Protein AF-A0A2E7KW78-F1 (afdb_monomer_lite)

Radius of gyration: 14.08 Å; chains: 1; bounding box: 41×27×31 Å

Sequence (79 aa):
MKKFEIPKTLGLTLKPWRESYNLTQDEVAETWNLTQPAISKMEKAEAKGTRTFFLIEEPEGYWRCMEVSEIHAGKFSWL

Structure (mmCIF, N/CA/C/O backbone):
data_AF-A0A2E7KW78-F1
#
_entry.id   AF-A0A2E7KW78-F1
#
loop_
_atom_site.group_PDB
_atom_site.id
_atom_site.type_symbol
_atom_site.label_atom_id
_atom_site.label_alt_id
_atom_site.label_comp_id
_atom_site.label_asym_id
_atom_site.label_entity_id
_atom_site.label_seq_id
_atom_site.pdbx_PDB_ins_code
_atom_site.Cartn_x
_atom_site.Cartn_y
_atom_site.Cartn_z
_atom_site.occupancy
_atom_site.B_iso_or_equiv
_atom_site.auth_seq_id
_atom_site.auth_comp_id
_atom_site.auth_asym_id
_atom_site.auth_atom_id
_atom_site.pdbx_PDB_model_num
ATOM 1 N N . MET A 1 1 ? -19.967 -16.987 12.750 1.00 38.88 1 MET A N 1
ATOM 2 C CA . MET A 1 1 ? -19.825 -15.953 11.701 1.00 38.88 1 MET A CA 1
ATOM 3 C C . MET A 1 1 ? -18.560 -16.260 10.919 1.00 38.88 1 MET A C 1
ATOM 5 O O . MET A 1 1 ? -17.494 -16.275 11.521 1.00 38.88 1 MET A O 1
ATOM 9 N N . LYS A 1 2 ? -18.668 -16.613 9.633 1.00 36.00 2 LYS A N 1
ATOM 10 C CA . LYS A 1 2 ? -17.483 -16.804 8.785 1.00 36.00 2 LYS A CA 1
ATOM 11 C C . LYS A 1 2 ? -16.871 -15.425 8.537 1.00 36.00 2 LYS A C 1
ATOM 13 O O . LYS A 1 2 ? -17.600 -14.513 8.153 1.00 36.00 2 LYS A O 1
ATOM 18 N N . LYS A 1 3 ? -15.578 -15.263 8.836 1.00 41.06 3 LYS A N 1
ATOM 19 C CA . LYS A 1 3 ? -14.822 -14.058 8.473 1.00 41.06 3 LYS A CA 1
ATOM 20 C C . LYS A 1 3 ? -14.980 -13.854 6.969 1.00 41.06 3 LYS A C 1
ATOM 22 O O . LYS A 1 3 ? -14.798 -14.800 6.209 1.00 41.06 3 LYS A O 1
ATOM 27 N N . PHE A 1 4 ? -15.365 -12.651 6.571 1.00 43.34 4 PHE A N 1
ATOM 28 C CA . PHE A 1 4 ? -15.364 -12.251 5.174 1.00 43.34 4 PHE A CA 1
ATOM 29 C C . PHE A 1 4 ? -13.903 -12.253 4.704 1.00 43.34 4 PHE A C 1
ATOM 31 O O . PHE A 1 4 ? -13.097 -11.470 5.204 1.00 43.34 4 PHE A O 1
ATOM 38 N N . GLU A 1 5 ? -13.539 -13.198 3.839 1.00 42.06 5 GLU A N 1
ATOM 39 C CA . GLU A 1 5 ? -12.224 -13.229 3.201 1.00 42.06 5 GLU A CA 1
ATOM 40 C C . GLU A 1 5 ? -12.256 -12.275 2.010 1.00 42.06 5 GLU A C 1
ATOM 42 O O . GLU A 1 5 ? -13.037 -12.457 1.076 1.00 42.06 5 GLU A O 1
ATOM 47 N N . ILE A 1 6 ? -11.433 -11.227 2.070 1.00 46.31 6 ILE A N 1
ATOM 48 C CA . ILE A 1 6 ? -11.270 -10.281 0.967 1.00 46.31 6 ILE A CA 1
ATOM 49 C C . ILE A 1 6 ? -10.642 -11.053 -0.209 1.00 46.31 6 ILE A C 1
ATOM 51 O O . ILE A 1 6 ? -9.600 -11.690 -0.013 1.00 46.31 6 ILE A O 1
ATOM 55 N N . PRO A 1 7 ? -11.245 -11.037 -1.413 1.00 39.16 7 PRO A N 1
ATOM 56 C CA . PRO A 1 7 ? -10.674 -11.687 -2.586 1.00 39.16 7 PRO A CA 1
ATOM 57 C C . PRO A 1 7 ? -9.258 -11.163 -2.849 1.00 39.16 7 PRO A C 1
ATOM 59 O O . PRO A 1 7 ? -9.054 -9.955 -2.930 1.00 39.16 7 PRO A O 1
ATOM 62 N N . LYS A 1 8 ? -8.285 -12.064 -3.036 1.00 48.50 8 LYS A N 1
ATOM 63 C CA . LYS A 1 8 ? -6.866 -11.739 -3.306 1.00 48.50 8 LYS A CA 1
ATOM 64 C C . LYS A 1 8 ? -6.614 -10.938 -4.600 1.00 48.50 8 LYS A C 1
ATOM 66 O O . LYS A 1 8 ? -5.462 -10.696 -4.932 1.00 48.50 8 LYS A O 1
ATOM 71 N N . THR A 1 9 ? -7.651 -10.555 -5.340 1.00 43.72 9 THR A N 1
ATOM 72 C CA . THR A 1 9 ? -7.553 -10.000 -6.699 1.00 43.72 9 THR A CA 1
ATOM 73 C C . THR A 1 9 ? -8.288 -8.673 -6.906 1.00 43.72 9 THR A C 1
ATOM 75 O O . THR A 1 9 ? -8.383 -8.217 -8.039 1.00 43.72 9 THR A O 1
ATOM 78 N N . LEU A 1 10 ? -8.7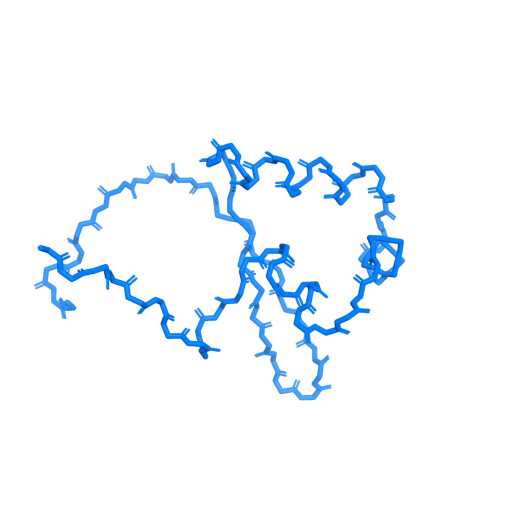85 -8.010 -5.854 1.00 48.50 10 LEU A N 1
ATOM 79 C CA . LEU A 1 10 ? -9.409 -6.682 -5.978 1.00 48.50 10 LEU A CA 1
ATOM 80 C C . LEU A 1 10 ? -8.889 -5.730 -4.895 1.00 48.50 10 LEU A C 1
ATOM 82 O O . LEU A 1 10 ? -9.559 -5.474 -3.899 1.00 48.50 10 LEU A O 1
ATOM 86 N N . GLY A 1 11 ? -7.680 -5.212 -5.114 1.00 57.53 11 GLY A N 1
ATOM 87 C CA . GLY A 1 11 ? -7.063 -4.171 -4.293 1.00 57.53 11 GLY A CA 1
ATOM 88 C C . GLY A 1 11 ? -6.376 -4.700 -3.033 1.00 57.53 11 GLY A C 1
ATOM 89 O O . GLY A 1 11 ? -7.017 -5.236 -2.132 1.00 57.53 11 GLY A O 1
ATOM 90 N N . LEU A 1 12 ? -5.061 -4.512 -2.943 1.00 69.38 12 LEU A N 1
ATOM 91 C CA . LEU A 1 12 ? -4.327 -4.690 -1.689 1.00 69.38 12 LEU A CA 1
ATOM 92 C C . LEU A 1 12 ? -4.234 -3.337 -0.979 1.00 69.38 12 LEU A C 1
ATOM 94 O O . LEU A 1 12 ? -4.087 -2.305 -1.633 1.00 69.38 12 LEU A O 1
ATOM 98 N N . THR A 1 13 ? -4.321 -3.324 0.352 1.00 85.62 13 THR A N 1
ATOM 99 C CA . THR A 1 13 ? -3.952 -2.122 1.112 1.00 85.62 13 THR A CA 1
ATOM 100 C C . THR A 1 13 ? -2.434 -1.923 1.095 1.00 85.62 13 THR A C 1
ATOM 102 O O . THR A 1 13 ? -1.704 -2.860 0.755 1.00 85.62 13 THR A O 1
ATOM 105 N N . LEU A 1 14 ? -1.933 -0.730 1.435 1.00 88.94 14 LEU A N 1
ATOM 106 C CA . LEU A 1 14 ? -0.520 -0.362 1.231 1.00 88.94 14 LEU A CA 1
ATOM 107 C C . LEU A 1 14 ? 0.459 -1.393 1.809 1.00 88.94 14 LEU A C 1
ATOM 109 O O . LEU A 1 14 ? 1.376 -1.836 1.115 1.00 88.94 14 LEU A O 1
ATOM 113 N N . LYS A 1 15 ? 0.266 -1.799 3.068 1.00 89.62 15 LYS A N 1
ATOM 114 C CA . LYS A 1 15 ? 1.180 -2.746 3.721 1.00 89.62 15 LYS A CA 1
ATOM 115 C C . LYS A 1 15 ? 1.122 -4.160 3.106 1.00 89.62 15 LYS A C 1
ATOM 117 O O . LYS A 1 15 ? 2.182 -4.663 2.733 1.00 89.62 15 LYS A O 1
ATOM 122 N N . PRO A 1 16 ? -0.054 -4.805 2.952 1.00 88.31 16 PRO A N 1
ATOM 123 C CA . PRO A 1 16 ? -0.168 -6.085 2.250 1.00 88.31 16 PRO A CA 1
ATOM 124 C C . PRO A 1 16 ? 0.372 -6.064 0.820 1.00 88.31 16 PRO A C 1
ATOM 126 O O . PRO A 1 16 ? 1.020 -7.025 0.413 1.00 88.31 16 PRO A O 1
ATOM 129 N N . TRP A 1 17 ? 0.144 -4.977 0.075 1.00 89.12 17 TRP A N 1
ATOM 130 C CA . TRP A 1 17 ? 0.724 -4.786 -1.253 1.00 89.12 17 TRP A CA 1
ATOM 131 C C . TRP A 1 17 ? 2.248 -4.831 -1.175 1.00 89.12 17 TRP A C 1
ATOM 133 O O . TRP A 1 17 ? 2.868 -5.717 -1.759 1.00 89.12 17 TRP A O 1
ATOM 143 N N . ARG A 1 18 ? 2.852 -3.964 -0.359 1.00 90.88 18 ARG A N 1
ATOM 144 C CA . ARG A 1 18 ? 4.306 -3.893 -0.201 1.00 90.88 18 ARG A CA 1
ATOM 145 C C . ARG A 1 18 ? 4.913 -5.250 0.184 1.00 90.88 18 ARG A C 1
ATOM 147 O O . ARG A 1 18 ? 5.900 -5.677 -0.406 1.00 90.88 18 ARG A O 1
ATOM 154 N N . GLU A 1 19 ? 4.311 -5.944 1.148 1.00 90.06 19 GLU A N 1
ATOM 155 C CA . GLU A 1 19 ? 4.779 -7.258 1.610 1.00 90.06 19 GLU A CA 1
ATOM 156 C C . GLU A 1 19 ? 4.629 -8.349 0.540 1.00 90.06 19 GLU A C 1
ATOM 158 O O . GLU A 1 19 ? 5.510 -9.196 0.414 1.00 90.06 19 GLU A O 1
ATOM 163 N N . SER A 1 20 ? 3.565 -8.315 -0.270 1.00 87.31 20 SER A N 1
ATOM 164 C CA . SER A 1 20 ? 3.347 -9.296 -1.343 1.00 87.31 20 SER A CA 1
ATOM 165 C C . SER A 1 20 ? 4.383 -9.216 -2.469 1.00 87.31 20 SER A C 1
ATOM 167 O O . SER A 1 20 ? 4.719 -10.243 -3.055 1.00 87.31 20 SER A O 1
ATOM 169 N N . TYR A 1 21 ? 4.936 -8.025 -2.712 1.00 86.44 21 TYR A N 1
ATOM 170 C CA . TYR A 1 21 ? 6.016 -7.789 -3.676 1.00 86.44 21 TYR A CA 1
ATOM 171 C C . TYR A 1 21 ? 7.408 -7.772 -3.023 1.00 86.44 21 TYR A C 1
ATOM 173 O O . TYR A 1 21 ? 8.391 -7.460 -3.688 1.00 86.44 21 TYR A O 1
ATOM 181 N N . ASN A 1 22 ? 7.508 -8.122 -1.733 1.00 91.25 22 ASN A N 1
ATOM 182 C CA . ASN A 1 22 ? 8.750 -8.114 -0.953 1.00 91.25 22 ASN A CA 1
ATOM 183 C C . ASN A 1 22 ? 9.500 -6.766 -1.001 1.00 91.25 22 ASN A C 1
ATOM 185 O O . ASN A 1 22 ? 10.728 -6.724 -1.027 1.00 91.25 22 ASN A O 1
ATOM 189 N N . LEU A 1 23 ? 8.745 -5.668 -1.010 1.00 92.00 23 LEU A N 1
ATOM 190 C CA . LEU A 1 23 ? 9.274 -4.313 -1.073 1.00 92.00 23 LEU A CA 1
ATOM 191 C C . LEU A 1 23 ? 9.571 -3.767 0.334 1.00 92.00 23 LEU A C 1
ATOM 193 O O . LEU A 1 23 ? 8.851 -3.994 1.319 1.00 92.00 23 LEU A O 1
ATOM 197 N N . THR A 1 24 ? 10.629 -2.980 0.434 1.00 96.25 24 THR A N 1
ATOM 198 C CA . THR A 1 24 ? 10.950 -2.150 1.596 1.00 96.25 24 THR A CA 1
ATOM 199 C C . THR A 1 24 ? 10.162 -0.841 1.556 1.00 96.25 24 THR A C 1
ATOM 201 O O . THR A 1 24 ? 9.611 -0.442 0.531 1.00 96.25 24 THR A O 1
ATOM 204 N N . GLN A 1 25 ? 10.063 -0.147 2.693 1.00 96.00 25 GLN A N 1
ATOM 205 C CA . GLN A 1 25 ? 9.413 1.169 2.707 1.00 96.00 25 GLN A CA 1
ATOM 206 C C . GLN A 1 25 ? 10.228 2.222 1.940 1.00 96.00 25 GLN A C 1
ATOM 208 O O . GLN A 1 25 ? 9.633 3.168 1.429 1.00 96.00 25 GLN A O 1
ATOM 213 N N . ASP A 1 26 ? 11.552 2.057 1.849 1.00 97.06 26 ASP A N 1
ATOM 214 C CA . ASP A 1 26 ? 12.433 2.931 1.069 1.00 97.06 26 ASP A CA 1
ATOM 215 C C . ASP A 1 26 ? 12.177 2.787 -0.438 1.00 97.06 26 ASP A C 1
ATOM 217 O O . ASP A 1 26 ? 11.990 3.793 -1.113 1.00 97.06 26 ASP A O 1
ATOM 221 N N . GLU A 1 27 ? 12.050 1.559 -0.953 1.00 94.12 27 GLU A N 1
ATOM 222 C CA . GLU A 1 27 ? 11.744 1.312 -2.375 1.00 94.12 27 GLU A CA 1
ATOM 223 C C . GLU A 1 27 ? 10.378 1.883 -2.780 1.00 94.12 27 GLU A C 1
ATOM 225 O O . GLU A 1 27 ? 10.226 2.481 -3.848 1.00 94.12 27 GLU A O 1
ATOM 230 N N . VAL A 1 28 ? 9.370 1.754 -1.911 1.00 92.62 28 VAL A N 1
ATOM 231 C CA . VAL A 1 28 ? 8.056 2.372 -2.147 1.00 92.62 28 VAL A CA 1
ATOM 232 C C . VAL A 1 28 ? 8.163 3.897 -2.134 1.00 92.62 28 VAL A C 1
ATOM 234 O O . VAL A 1 28 ? 7.560 4.566 -2.973 1.00 92.62 28 VAL A O 1
ATOM 237 N N . ALA A 1 29 ? 8.934 4.455 -1.199 1.00 94.38 29 ALA A N 1
ATOM 238 C CA . ALA A 1 29 ? 9.147 5.892 -1.102 1.00 94.38 29 ALA A CA 1
ATOM 239 C C . ALA A 1 29 ? 9.833 6.445 -2.358 1.00 94.38 29 ALA A C 1
ATOM 241 O O . ALA A 1 29 ? 9.363 7.436 -2.910 1.00 94.38 29 ALA A O 1
ATOM 242 N N . GLU A 1 30 ? 10.872 5.772 -2.854 1.00 93.00 30 GLU A N 1
ATOM 243 C CA . GLU A 1 30 ? 11.550 6.124 -4.103 1.00 93.00 30 GLU A CA 1
ATOM 244 C C . GLU A 1 30 ? 10.588 6.073 -5.296 1.00 93.00 30 GLU A C 1
ATOM 246 O O . GLU A 1 30 ? 10.455 7.054 -6.028 1.00 93.00 30 GLU A O 1
ATOM 251 N N . THR A 1 31 ? 9.835 4.976 -5.433 1.00 88.44 31 THR A N 1
ATOM 252 C CA . THR A 1 31 ? 8.873 4.782 -6.532 1.00 88.44 31 THR A CA 1
ATOM 253 C C . THR A 1 31 ? 7.817 5.888 -6.570 1.00 88.44 31 THR A C 1
ATOM 255 O O . THR A 1 31 ? 7.381 6.307 -7.641 1.00 88.44 31 THR A O 1
ATOM 258 N N . TRP A 1 32 ? 7.375 6.363 -5.403 1.00 88.44 32 TRP A N 1
ATOM 259 C CA . TRP A 1 32 ? 6.311 7.367 -5.289 1.00 88.44 32 TRP A CA 1
ATOM 260 C C . TRP A 1 32 ? 6.833 8.789 -5.105 1.00 88.44 32 TRP A C 1
ATOM 262 O O . TRP A 1 32 ? 6.033 9.709 -4.931 1.00 88.44 32 TRP A O 1
ATOM 272 N N . ASN A 1 33 ? 8.155 8.980 -5.148 1.00 92.06 33 ASN A N 1
ATOM 273 C CA . ASN A 1 33 ? 8.811 10.252 -4.863 1.00 92.06 33 ASN A CA 1
ATOM 274 C C . ASN A 1 33 ? 8.358 10.858 -3.514 1.00 92.06 33 ASN A C 1
ATOM 276 O O . ASN A 1 33 ? 8.038 12.043 -3.391 1.00 92.06 33 ASN A O 1
ATOM 280 N N . LEU A 1 34 ? 8.288 10.002 -2.497 1.00 92.75 34 LEU A N 1
ATOM 281 C CA . LEU A 1 34 ? 7.975 10.323 -1.111 1.00 92.75 34 LEU A CA 1
ATOM 282 C C . LEU A 1 34 ? 9.182 10.018 -0.222 1.00 92.75 34 LEU A C 1
ATOM 284 O O . LEU A 1 34 ? 10.204 9.501 -0.657 1.00 92.75 34 LEU A O 1
ATOM 288 N N . THR A 1 35 ? 9.064 10.331 1.065 1.00 95.94 35 THR A N 1
ATOM 289 C CA . THR A 1 35 ? 10.060 9.929 2.060 1.00 95.94 35 THR A CA 1
ATOM 290 C C . THR A 1 35 ? 9.620 8.640 2.751 1.00 95.94 35 THR A C 1
ATOM 292 O O . THR A 1 35 ? 8.428 8.426 2.985 1.00 95.94 35 THR A O 1
ATOM 295 N N . GLN A 1 36 ? 10.567 7.789 3.149 1.00 96.69 36 GLN A N 1
ATOM 296 C CA . GLN A 1 36 ? 10.263 6.575 3.915 1.00 96.69 36 GLN A CA 1
ATOM 297 C C . GLN A 1 36 ? 9.431 6.853 5.188 1.00 96.69 36 GLN A C 1
ATOM 299 O O . GLN A 1 36 ? 8.463 6.126 5.439 1.00 96.69 36 GLN A O 1
ATOM 304 N N . PRO A 1 37 ? 9.677 7.939 5.956 1.00 97.62 37 PRO A N 1
ATOM 305 C CA . PRO A 1 37 ? 8.810 8.310 7.071 1.00 97.62 37 PRO A CA 1
ATOM 306 C C . PRO A 1 37 ? 7.363 8.614 6.662 1.00 97.62 37 PRO A C 1
ATOM 308 O O . PRO A 1 37 ? 6.445 8.353 7.446 1.00 97.62 37 PRO A O 1
ATOM 311 N N . ALA A 1 38 ? 7.131 9.142 5.455 1.00 94.81 38 ALA A N 1
ATOM 312 C CA . ALA A 1 38 ? 5.784 9.345 4.929 1.00 94.81 38 ALA A CA 1
ATOM 313 C C . ALA A 1 38 ? 5.080 8.002 4.686 1.00 94.81 38 ALA A C 1
ATOM 315 O O . ALA A 1 38 ? 3.954 7.831 5.153 1.00 94.81 38 ALA A O 1
ATOM 316 N N . ILE A 1 39 ? 5.764 7.023 4.083 1.00 94.81 39 ILE A N 1
ATOM 317 C CA . ILE A 1 39 ? 5.238 5.657 3.902 1.00 94.81 39 ILE A CA 1
ATOM 318 C C . ILE A 1 39 ? 4.927 5.009 5.258 1.00 94.81 39 ILE A C 1
ATOM 320 O O . ILE A 1 39 ? 3.822 4.514 5.477 1.00 94.81 39 ILE A O 1
ATOM 324 N N . SER A 1 40 ? 5.843 5.108 6.227 1.00 96.25 40 SER A N 1
ATOM 325 C CA . SER A 1 40 ? 5.617 4.621 7.596 1.00 96.25 40 SER A CA 1
ATOM 326 C C . SER A 1 40 ? 4.382 5.263 8.246 1.00 96.25 40 SER A C 1
ATOM 328 O O . SER A 1 40 ? 3.607 4.597 8.938 1.00 96.25 40 SER A O 1
ATOM 330 N N . LYS A 1 41 ? 4.166 6.567 8.027 1.00 94.94 41 LYS A N 1
ATOM 331 C CA . LYS A 1 41 ? 2.989 7.289 8.527 1.00 94.94 41 LYS A CA 1
ATOM 332 C C . LYS A 1 41 ? 1.699 6.810 7.855 1.00 94.94 41 LYS A C 1
ATOM 334 O O . LYS A 1 41 ? 0.696 6.675 8.554 1.00 94.94 41 LYS A O 1
ATOM 339 N N . MET A 1 42 ? 1.726 6.545 6.550 1.00 92.50 42 MET A N 1
ATOM 340 C CA . MET A 1 42 ? 0.588 6.006 5.799 1.00 92.50 42 MET A CA 1
ATOM 341 C C . MET A 1 42 ? 0.194 4.618 6.316 1.00 92.50 42 MET A C 1
ATOM 343 O O . MET A 1 42 ? -0.956 4.429 6.704 1.00 92.50 42 MET A O 1
ATOM 347 N N . GLU A 1 43 ? 1.148 3.693 6.463 1.00 93.00 43 GLU A N 1
ATOM 348 C CA . GLU A 1 43 ? 0.875 2.353 7.012 1.00 93.00 43 GLU A CA 1
ATOM 349 C C . GLU A 1 43 ? 0.326 2.406 8.448 1.00 93.00 43 GLU A C 1
ATOM 351 O O . GLU A 1 43 ? -0.578 1.654 8.816 1.00 93.00 43 GLU A O 1
ATOM 356 N N . LYS A 1 44 ? 0.831 3.328 9.281 1.00 92.75 44 LYS A N 1
ATOM 357 C CA . LYS A 1 44 ? 0.288 3.556 10.632 1.00 92.75 44 LYS A CA 1
ATOM 358 C C . LYS A 1 44 ? -1.142 4.097 10.600 1.00 92.75 44 LYS A C 1
ATOM 360 O O . LYS A 1 44 ? -1.909 3.795 11.512 1.00 92.75 44 LYS A O 1
ATOM 365 N N . ALA A 1 45 ? -1.495 4.917 9.610 1.00 86.25 45 ALA A N 1
ATOM 366 C CA . ALA A 1 45 ? -2.847 5.448 9.453 1.00 86.25 45 ALA A CA 1
ATOM 367 C C . ALA A 1 45 ? -3.842 4.358 9.018 1.00 86.25 45 ALA A C 1
ATOM 369 O O . ALA A 1 45 ? -4.966 4.353 9.529 1.00 86.25 45 ALA A O 1
ATOM 370 N N . GLU A 1 46 ? -3.406 3.413 8.176 1.00 85.81 46 GLU A N 1
ATOM 371 C CA . GLU A 1 46 ? -4.179 2.210 7.827 1.00 85.81 46 GLU A CA 1
ATOM 372 C C . GLU A 1 46 ? -4.382 1.287 9.020 1.00 85.81 46 GLU A C 1
ATOM 374 O O . GLU A 1 46 ? -5.506 0.885 9.305 1.00 85.81 46 GLU A O 1
ATOM 379 N N . ALA A 1 47 ? 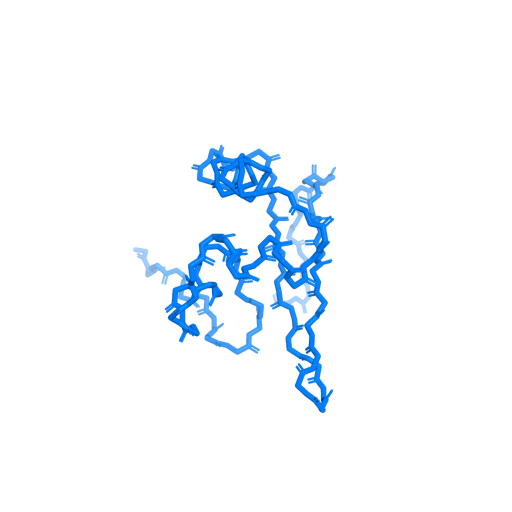-3.322 1.000 9.781 1.00 85.75 47 ALA A N 1
ATOM 380 C CA . ALA A 1 47 ? -3.416 0.147 10.968 1.00 85.75 47 ALA A CA 1
ATOM 381 C C . ALA A 1 47 ? -4.369 0.714 12.039 1.00 85.75 47 ALA A C 1
ATOM 383 O O . ALA A 1 47 ? -4.924 -0.036 12.840 1.00 85.75 47 ALA A O 1
ATOM 384 N N . LYS A 1 48 ? -4.558 2.039 12.054 1.00 84.44 48 LYS A N 1
ATOM 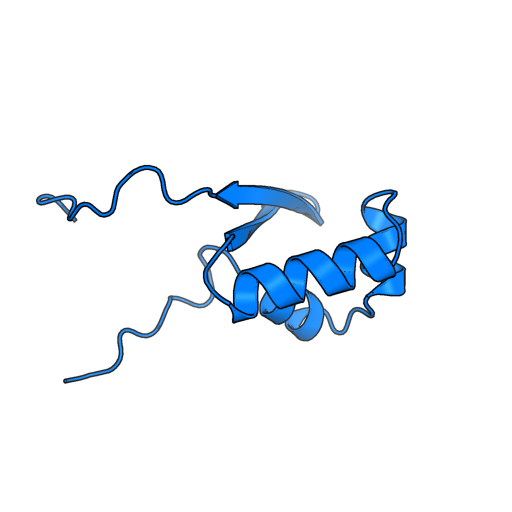385 C CA . LYS A 1 48 ? -5.514 2.739 12.924 1.00 84.44 48 LYS A CA 1
ATOM 386 C C . LYS A 1 48 ? -6.922 2.852 12.329 1.00 84.44 48 LYS A C 1
ATOM 388 O O . LYS A 1 48 ? -7.800 3.368 13.011 1.00 84.44 48 LYS A O 1
ATOM 393 N N . GLY A 1 49 ? -7.131 2.441 11.078 1.00 79.25 49 GLY A N 1
ATOM 394 C CA . GLY A 1 49 ? -8.409 2.570 10.371 1.00 79.25 49 GLY A CA 1
ATOM 395 C C . GLY A 1 49 ? -8.803 4.012 10.039 1.00 79.25 49 GLY A C 1
ATOM 396 O O . GLY A 1 49 ? -9.951 4.275 9.718 1.00 79.25 49 GLY A O 1
ATOM 397 N N . THR A 1 50 ? -7.874 4.968 10.134 1.00 79.56 50 THR A N 1
ATOM 398 C CA . THR A 1 50 ? -8.170 6.396 9.888 1.00 79.56 50 THR A CA 1
ATOM 399 C C . THR A 1 50 ? -8.113 6.791 8.416 1.00 79.56 50 THR A C 1
ATOM 401 O O . THR A 1 50 ? -8.661 7.819 8.029 1.00 79.56 50 THR A O 1
ATOM 404 N N . ARG A 1 51 ? -7.385 6.014 7.612 1.00 79.88 51 ARG A N 1
ATOM 405 C CA . ARG A 1 51 ? -7.180 6.186 6.171 1.00 79.88 51 ARG A CA 1
ATOM 406 C C . ARG A 1 51 ? -6.979 4.804 5.580 1.00 79.88 51 ARG A C 1
ATOM 408 O O . ARG A 1 51 ? -6.367 3.974 6.243 1.00 79.88 51 ARG A O 1
ATOM 415 N N . THR A 1 52 ? -7.446 4.575 4.362 1.00 82.50 52 THR A N 1
ATOM 416 C CA . THR A 1 52 ? -7.193 3.323 3.640 1.00 82.50 52 THR A CA 1
ATOM 417 C C . THR A 1 52 ? -6.603 3.660 2.282 1.00 82.50 52 THR A C 1
ATOM 419 O O . THR A 1 52 ? -7.139 4.526 1.593 1.00 82.50 52 THR A O 1
ATOM 422 N N . PHE A 1 53 ? -5.514 3.006 1.892 1.00 85.12 53 PHE A N 1
ATOM 423 C CA . PHE A 1 53 ? -4.887 3.188 0.588 1.00 85.12 53 PHE A CA 1
ATOM 424 C C . PHE A 1 53 ? -5.085 1.916 -0.225 1.00 85.12 53 PHE A C 1
ATOM 426 O O . PHE A 1 53 ? -4.518 0.885 0.109 1.00 85.12 53 PHE A O 1
ATOM 433 N N . PHE A 1 54 ? -5.886 1.972 -1.284 1.00 84.19 54 PHE A N 1
ATOM 434 C CA . PHE A 1 54 ? -6.069 0.836 -2.185 1.00 84.19 54 PHE A CA 1
ATOM 435 C C . PHE A 1 54 ? -5.073 0.897 -3.330 1.00 84.19 54 PHE A C 1
ATOM 437 O O . PHE A 1 54 ? -4.964 1.920 -4.008 1.00 84.19 54 PHE A O 1
ATOM 444 N N . LEU A 1 55 ? -4.380 -0.216 -3.549 1.00 85.12 55 LEU A N 1
ATOM 445 C CA . LEU A 1 55 ? -3.434 -0.395 -4.637 1.00 85.12 55 LEU A CA 1
ATOM 446 C C . LEU A 1 55 ? -4.077 -1.262 -5.711 1.00 85.12 55 LEU A C 1
ATOM 448 O O . LEU A 1 55 ? -4.399 -2.427 -5.469 1.00 85.12 55 LEU A O 1
ATOM 452 N N . ILE A 1 56 ? -4.275 -0.666 -6.883 1.00 80.69 56 ILE A N 1
ATOM 453 C CA . ILE A 1 56 ? -4.809 -1.321 -8.075 1.00 80.69 56 ILE A CA 1
ATOM 454 C C . ILE A 1 56 ? -3.653 -1.550 -9.041 1.00 80.69 56 ILE A C 1
ATOM 456 O O . ILE A 1 56 ? -2.981 -0.596 -9.438 1.00 80.69 56 ILE A O 1
ATOM 460 N N . GLU A 1 57 ? -3.438 -2.813 -9.395 1.00 77.81 57 GLU A N 1
ATOM 461 C CA . GLU A 1 57 ? -2.538 -3.198 -10.479 1.00 77.81 57 GLU A CA 1
ATOM 462 C C . GLU A 1 57 ? -3.216 -2.886 -11.813 1.00 77.81 57 GLU A C 1
ATOM 464 O O . GLU A 1 57 ? -4.341 -3.320 -12.073 1.00 77.81 57 GLU A O 1
ATOM 469 N N . GLU A 1 58 ? -2.542 -2.108 -12.643 1.00 75.81 58 GLU A N 1
ATOM 470 C CA . GLU A 1 58 ? -2.968 -1.789 -13.999 1.00 75.81 58 GLU A CA 1
ATOM 471 C C . GLU A 1 58 ? -2.197 -2.667 -14.999 1.00 75.81 58 GLU A C 1
ATOM 473 O O . GLU A 1 58 ? -1.121 -3.191 -14.681 1.00 75.81 58 GLU A O 1
ATOM 478 N N . PRO A 1 59 ? -2.700 -2.816 -16.239 1.00 77.06 59 PRO A N 1
ATOM 479 C CA . PRO A 1 59 ? -1.917 -3.399 -17.321 1.00 77.06 59 PRO A CA 1
ATOM 480 C C . PRO A 1 59 ? -0.540 -2.729 -17.439 1.00 77.06 59 PRO A C 1
ATOM 482 O O . PRO A 1 59 ? -0.377 -1.562 -17.093 1.00 77.06 59 PRO A O 1
ATOM 485 N N . GLU A 1 60 ? 0.445 -3.470 -17.951 1.00 76.25 60 GLU A N 1
ATOM 486 C CA . GLU A 1 60 ? 1.817 -2.976 -18.185 1.00 76.25 60 GLU A CA 1
ATOM 487 C C . GLU A 1 60 ? 2.651 -2.724 -16.910 1.00 76.25 60 GLU A C 1
ATOM 489 O O . GLU A 1 60 ? 3.736 -2.152 -16.984 1.00 76.25 60 GLU A O 1
ATOM 494 N N . GLY A 1 61 ? 2.205 -3.220 -15.749 1.00 69.31 61 GLY A N 1
ATOM 495 C CA . GLY A 1 61 ? 2.994 -3.202 -14.508 1.00 69.31 61 GLY A CA 1
ATOM 496 C C . GLY A 1 61 ? 2.926 -1.881 -13.739 1.00 69.31 61 GLY A C 1
ATOM 497 O O . GLY A 1 61 ? 3.773 -1.616 -12.884 1.00 69.31 61 GLY A O 1
ATOM 498 N N . TYR A 1 62 ? 1.926 -1.050 -14.034 1.00 75.50 62 TYR A N 1
ATOM 499 C CA . TYR A 1 62 ? 1.666 0.183 -13.301 1.00 75.50 62 TYR A CA 1
ATOM 500 C C . TYR A 1 62 ? 0.799 -0.061 -12.063 1.00 75.50 62 TYR A C 1
ATOM 502 O O . TYR A 1 62 ? 0.004 -0.997 -12.001 1.00 75.50 62 TYR A O 1
ATOM 510 N N . TRP A 1 63 ? 0.919 0.841 -11.089 1.00 75.19 63 TRP A N 1
ATOM 511 C CA . TRP A 1 63 ? 0.126 0.824 -9.863 1.00 75.19 63 TRP A CA 1
ATOM 512 C C . TRP A 1 63 ? -0.594 2.148 -9.676 1.00 75.19 63 TRP A C 1
ATOM 514 O O . TRP A 1 63 ? 0.027 3.213 -9.710 1.00 75.19 63 TRP A O 1
ATOM 524 N N . ARG A 1 64 ? -1.9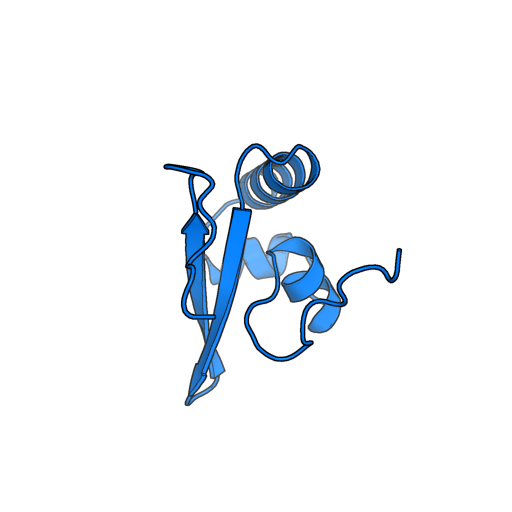00 2.087 -9.415 1.00 78.88 64 ARG A N 1
ATOM 525 C CA . ARG A 1 64 ? -2.661 3.237 -8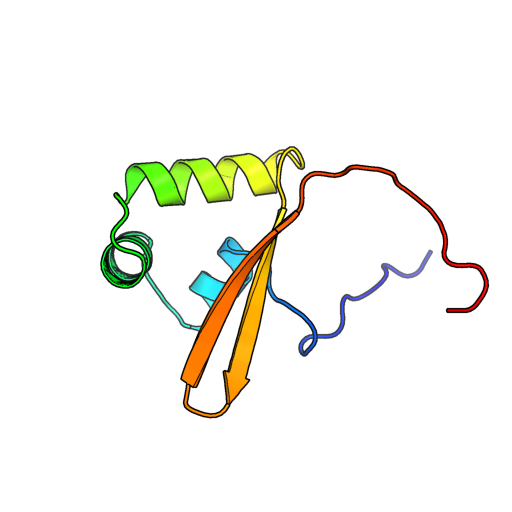.922 1.00 78.88 64 ARG A CA 1
ATOM 526 C C . ARG A 1 64 ? -2.888 3.095 -7.430 1.00 78.88 64 ARG A C 1
ATOM 528 O O . ARG A 1 64 ? -3.472 2.116 -6.976 1.00 78.88 64 ARG A O 1
ATOM 535 N N . CYS A 1 65 ? -2.455 4.103 -6.683 1.00 82.88 65 CYS A N 1
ATOM 536 C CA . CYS A 1 65 ? -2.769 4.249 -5.269 1.00 82.88 65 CYS A CA 1
ATOM 537 C C . CYS A 1 65 ? -3.959 5.202 -5.118 1.00 82.88 65 CYS A C 1
ATOM 539 O O . CYS A 1 65 ? -3.908 6.340 -5.586 1.00 82.88 65 CYS A O 1
ATOM 541 N N . MET A 1 66 ? -5.029 4.743 -4.471 1.00 82.12 66 MET A N 1
ATOM 542 C CA . MET A 1 66 ? -6.197 5.555 -4.135 1.00 82.12 66 MET A CA 1
ATOM 543 C C . MET A 1 66 ? -6.319 5.679 -2.619 1.00 82.12 66 MET A C 1
ATOM 545 O O . MET A 1 66 ? -6.556 4.686 -1.932 1.00 82.12 66 MET A O 1
ATOM 549 N N . GLU A 1 67 ? -6.197 6.899 -2.094 1.00 82.31 67 GLU A N 1
ATOM 550 C CA . GLU A 1 67 ? -6.567 7.189 -0.707 1.00 82.31 67 GLU A CA 1
ATOM 551 C C . GLU A 1 67 ? -8.091 7.289 -0.608 1.00 8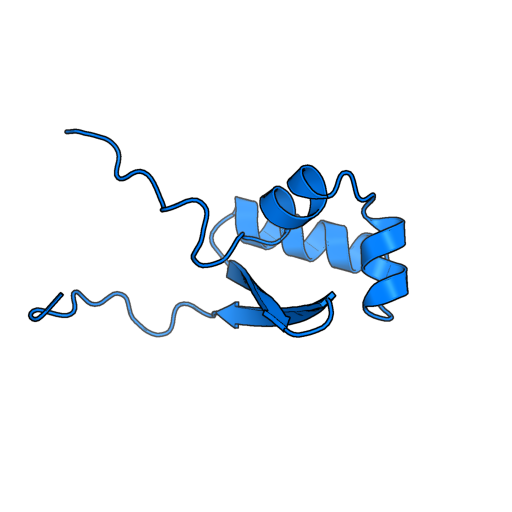2.31 67 GLU A C 1
ATOM 553 O O . GLU A 1 67 ? -8.715 8.160 -1.215 1.00 82.31 67 GLU A O 1
ATOM 558 N N . VAL A 1 68 ? -8.693 6.400 0.174 1.00 73.94 68 VAL A N 1
ATOM 559 C CA . VAL A 1 68 ? -10.112 6.440 0.509 1.00 73.94 68 VAL A CA 1
ATOM 560 C C . VAL A 1 68 ? -10.237 7.026 1.907 1.00 73.94 68 VAL A C 1
ATOM 562 O O . VAL A 1 68 ? -9.861 6.405 2.906 1.00 73.94 68 VAL A O 1
ATOM 565 N N . SER A 1 69 ? -10.769 8.243 1.977 1.00 61.75 69 SER A N 1
ATOM 566 C CA . SER A 1 69 ? -11.371 8.758 3.198 1.00 61.75 69 SER A CA 1
ATOM 567 C C . SER A 1 69 ? -12.755 8.127 3.336 1.00 61.75 69 SER A C 1
ATOM 569 O O . SER A 1 69 ? -13.517 8.037 2.374 1.00 61.75 69 SER A O 1
ATOM 571 N N . GLU A 1 70 ? -13.086 7.626 4.520 1.00 56.44 70 GLU A N 1
ATOM 572 C CA . GLU A 1 70 ? -14.413 7.075 4.782 1.00 56.44 70 GLU A CA 1
ATOM 573 C C . GLU A 1 70 ? -15.433 8.231 4.762 1.00 56.44 70 GLU A C 1
ATOM 575 O O . GLU A 1 70 ? -15.583 8.960 5.739 1.00 56.44 70 GLU A O 1
ATOM 580 N N . ILE A 1 71 ? -16.076 8.471 3.611 1.00 51.12 71 ILE A N 1
ATOM 581 C CA . ILE A 1 71 ? -17.049 9.568 3.448 1.00 51.12 71 ILE A CA 1
ATOM 582 C C . ILE A 1 71 ? -18.440 9.134 3.942 1.00 51.12 71 ILE A C 1
ATOM 584 O O . ILE A 1 71 ? -19.175 9.967 4.469 1.00 51.12 71 ILE A O 1
ATOM 588 N N . HIS A 1 72 ? -18.793 7.846 3.817 1.00 50.78 72 HIS A N 1
ATOM 589 C CA . HIS A 1 72 ? -20.002 7.207 4.364 1.00 50.78 72 HIS A CA 1
ATOM 590 C C . HIS A 1 72 ? -19.842 5.674 4.365 1.00 50.78 72 HIS A C 1
ATOM 592 O O . HIS A 1 72 ? -19.412 5.103 3.363 1.00 50.78 72 HIS A O 1
ATOM 598 N N . ALA A 1 73 ? -20.261 4.999 5.439 1.00 51.06 73 ALA A N 1
ATOM 599 C CA . ALA A 1 73 ? -20.450 3.548 5.448 1.00 51.06 73 ALA A CA 1
ATOM 600 C C . ALA A 1 73 ? -21.885 3.225 4.996 1.00 51.06 73 ALA A C 1
ATOM 602 O O . ALA A 1 73 ? -22.851 3.572 5.674 1.00 51.06 73 ALA A O 1
ATOM 603 N N . GLY A 1 74 ? -22.042 2.574 3.843 1.00 52.88 74 GLY A N 1
ATOM 604 C CA . GLY A 1 74 ? -23.343 2.185 3.296 1.00 52.88 74 GLY A CA 1
ATOM 605 C C . GLY A 1 74 ? -23.308 0.771 2.729 1.00 52.88 74 GLY A C 1
ATOM 606 O O . GLY A 1 74 ? -22.309 0.352 2.150 1.00 52.88 74 GLY A O 1
ATOM 607 N N . LYS A 1 75 ? -24.401 0.020 2.895 1.00 51.41 75 LYS A N 1
ATOM 608 C CA . LYS A 1 75 ? -24.608 -1.233 2.160 1.00 51.41 75 LYS A CA 1
ATOM 609 C C . LYS A 1 75 ? -25.209 -0.891 0.803 1.00 51.41 75 LYS A C 1
ATOM 611 O O . LYS A 1 75 ? -26.308 -0.344 0.751 1.00 51.41 75 LYS A O 1
ATOM 616 N N . PHE A 1 76 ? -24.520 -1.241 -0.277 1.00 58.16 76 PHE A N 1
ATOM 617 C CA . PHE A 1 76 ? -25.149 -1.284 -1.592 1.00 58.16 76 PHE A CA 1
ATOM 618 C C . PHE A 1 76 ? -26.116 -2.466 -1.589 1.00 58.16 76 PHE A C 1
ATOM 620 O O . PHE A 1 76 ? -25.698 -3.609 -1.461 1.00 58.16 76 PHE A O 1
ATOM 627 N N . SER A 1 77 ? -27.417 -2.194 -1.650 1.00 50.69 77 SER A N 1
ATOM 628 C CA . SER A 1 77 ? -28.467 -3.215 -1.533 1.00 50.69 77 SER A CA 1
ATOM 629 C C . SER A 1 77 ? -28.563 -4.158 -2.739 1.00 50.69 77 SER A C 1
ATOM 631 O O . SER A 1 77 ? -29.353 -5.097 -2.705 1.00 50.69 77 SER A O 1
ATOM 633 N N . TRP A 1 78 ? -27.786 -3.905 -3.794 1.00 52.62 78 TRP A N 1
ATOM 634 C CA . TRP A 1 78 ? -27.773 -4.658 -5.051 1.00 52.62 78 TRP A CA 1
ATOM 635 C C . TRP A 1 78 ? -26.454 -5.408 -5.320 1.00 52.62 78 TRP A C 1
ATOM 637 O O . TRP A 1 78 ? -26.255 -5.879 -6.439 1.00 52.62 78 TRP A O 1
ATOM 647 N N . LEU A 1 79 ? -25.557 -5.495 -4.329 1.00 45.34 79 LEU A N 1
ATOM 648 C CA . LEU A 1 79 ? -24.390 -6.389 -4.324 1.00 45.34 79 LEU A CA 1
ATOM 649 C C . LEU A 1 79 ? -24.641 -7.589 -3.405 1.00 45.34 79 LEU A C 1
ATOM 651 O O . LEU A 1 79 ? -25.229 -7.381 -2.318 1.00 45.34 79 LEU A O 1
#

Foldseek 3Di:
DDPPDDPPAFWDWLVRVCVVVVHDLCRVCVVVVHDSVVSVVSVVCVVVVQWTWTWHQDPPGDIDTDIDGCPDDDDPPVD

Secondary structure (DSSP, 8-state):
----PPPTTS-EEHHHHHHHTT--HHHHHHHTT--HHHHHHHHHHHHTTS-EEEEEEPGGG-EEEEEE--------TT-

pLDDT: mean 76.16, std 18.62, range [36.0, 97.62]